Protein AF-A0A379QI22-F1 (afdb_monomer_lite)

Radius of gyration: 21.09 Å; chains: 1; bounding box: 56×37×49 Å

Foldseek 3Di:
DDPVVVVCVVVVVVPPPLPQQDPVNLVVLVVVLVVLVVVLVVLVVVDPVQLVVLCVVCVVDPDSVVSNVVSVVVSVVSVVVSVVSVVVSVVSVVSNVVVD

pLDDT: mean 84.48, std 16.03, range [46.84, 97.56]

Structure (mmCIF, N/CA/C/O backbone):
data_AF-A0A379QI22-F1
#
_entry.id   AF-A0A379QI22-F1
#
loop_
_atom_site.group_PDB
_atom_site.id
_atom_site.type_symbol
_atom_site.label_atom_id
_atom_site.label_alt_id
_atom_site.label_comp_id
_atom_site.label_asym_id
_atom_site.label_entity_id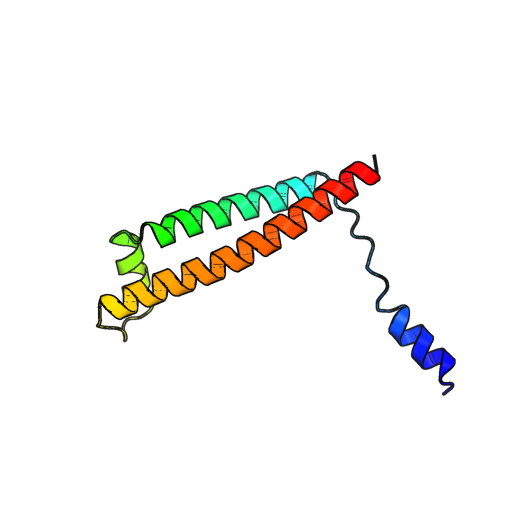
_atom_site.label_seq_id
_atom_site.pdbx_PDB_ins_code
_atom_site.Cartn_x
_atom_site.Cartn_y
_atom_site.Cartn_z
_atom_site.occupancy
_atom_site.B_iso_or_equiv
_atom_site.auth_seq_id
_atom_site.auth_comp_id
_atom_site.auth_asym_id
_atom_site.auth_atom_id
_atom_site.pdbx_PDB_model_num
ATOM 1 N N . MET A 1 1 ? 39.603 -27.849 -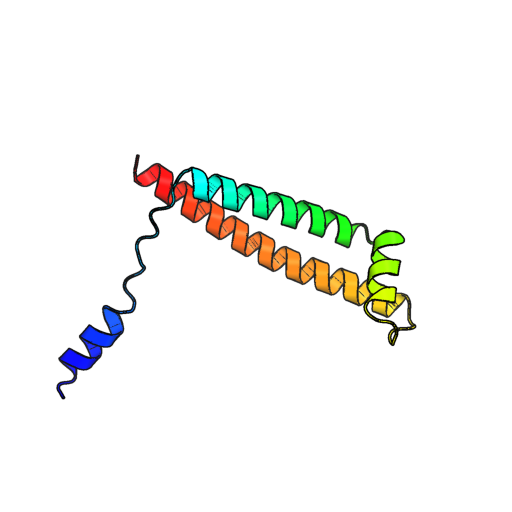4.644 1.00 53.00 1 MET A N 1
ATOM 2 C CA . MET A 1 1 ? 38.610 -26.816 -5.017 1.00 53.00 1 MET A CA 1
ATOM 3 C C . MET A 1 1 ? 39.296 -25.463 -4.843 1.00 53.00 1 MET A C 1
ATOM 5 O O . MET A 1 1 ? 39.642 -25.126 -3.722 1.00 53.00 1 MET A O 1
ATOM 9 N N . ASN A 1 2 ? 39.649 -24.770 -5.932 1.00 59.59 2 ASN A N 1
ATOM 10 C CA . ASN A 1 2 ? 40.493 -23.565 -5.870 1.00 59.59 2 ASN A CA 1
ATOM 11 C C . ASN A 1 2 ? 39.672 -22.323 -5.490 1.00 59.59 2 ASN A C 1
ATOM 13 O O . ASN A 1 2 ? 38.604 -22.104 -6.055 1.00 59.59 2 ASN A O 1
ATOM 17 N N . PHE A 1 3 ? 40.201 -21.482 -4.596 1.00 57.12 3 PHE A N 1
ATOM 18 C CA . PHE A 1 3 ? 39.575 -20.237 -4.112 1.00 57.12 3 PHE A CA 1
ATOM 19 C C . PHE A 1 3 ? 39.120 -19.302 -5.251 1.00 57.12 3 PHE A C 1
ATOM 21 O O . PHE A 1 3 ? 38.068 -18.674 -5.169 1.00 57.12 3 PHE A O 1
ATOM 28 N N . LYS A 1 4 ? 39.849 -19.301 -6.376 1.00 57.09 4 LYS A N 1
ATOM 29 C CA . LYS A 1 4 ? 39.475 -18.576 -7.603 1.00 57.09 4 LYS A CA 1
ATOM 30 C C . LYS A 1 4 ? 38.146 -19.052 -8.207 1.00 57.09 4 LYS A C 1
ATOM 32 O O . LYS A 1 4 ? 37.350 -18.223 -8.634 1.00 57.09 4 LYS A O 1
ATOM 37 N N . ASN A 1 5 ? 37.872 -20.358 -8.184 1.00 59.38 5 ASN A N 1
ATOM 38 C CA . ASN A 1 5 ? 36.613 -20.917 -8.689 1.00 59.38 5 ASN A CA 1
ATOM 39 C C . ASN A 1 5 ? 35.445 -20.643 -7.737 1.00 59.38 5 ASN A C 1
ATOM 41 O O . ASN A 1 5 ? 34.316 -20.521 -8.196 1.00 59.38 5 ASN A O 1
ATOM 45 N N . TRP A 1 6 ? 35.698 -20.525 -6.431 1.00 62.19 6 TRP A N 1
ATOM 46 C CA . TRP A 1 6 ? 34.671 -20.111 -5.473 1.00 62.19 6 TRP A CA 1
ATOM 47 C C . TRP A 1 6 ? 34.311 -18.630 -5.653 1.00 62.19 6 TRP A C 1
ATOM 49 O O . TRP A 1 6 ? 33.133 -18.307 -5.769 1.00 62.19 6 TRP A O 1
ATOM 59 N N . LEU A 1 7 ? 35.303 -17.743 -5.794 1.00 59.94 7 LEU A N 1
ATOM 60 C CA . LEU A 1 7 ? 35.070 -16.313 -6.032 1.00 59.94 7 LEU A CA 1
ATOM 61 C C . LEU A 1 7 ? 34.315 -16.042 -7.340 1.00 59.94 7 LEU A C 1
ATOM 63 O O . LEU A 1 7 ? 33.301 -15.350 -7.315 1.00 59.94 7 LEU A O 1
ATOM 67 N N . LEU A 1 8 ? 34.740 -16.632 -8.462 1.00 58.56 8 LEU A N 1
ATOM 68 C CA . LEU A 1 8 ? 34.047 -16.474 -9.749 1.00 58.56 8 LEU A CA 1
ATOM 69 C C . LEU A 1 8 ? 32.592 -16.955 -9.674 1.00 58.56 8 LEU A C 1
ATOM 71 O O . LEU A 1 8 ? 31.685 -16.252 -10.102 1.00 58.56 8 LEU A O 1
ATOM 75 N N . ASN A 1 9 ? 32.346 -18.114 -9.062 1.00 57.09 9 ASN A N 1
ATOM 76 C CA . ASN A 1 9 ? 31.003 -18.692 -8.993 1.00 57.09 9 ASN A CA 1
ATOM 77 C C . ASN A 1 9 ? 30.071 -17.949 -8.010 1.00 57.09 9 ASN A C 1
ATOM 79 O O . ASN A 1 9 ? 28.850 -18.057 -8.112 1.00 57.09 9 ASN A O 1
ATOM 83 N N . THR A 1 10 ? 30.637 -17.179 -7.076 1.00 57.88 10 THR A N 1
ATOM 84 C CA . THR A 1 10 ? 29.873 -16.362 -6.120 1.00 57.88 10 THR A CA 1
ATOM 85 C C . THR A 1 10 ? 29.565 -14.975 -6.691 1.00 57.88 10 THR A C 1
ATOM 87 O O . THR A 1 10 ? 28.439 -14.507 -6.553 1.00 57.88 10 THR A O 1
ATOM 90 N N . PHE A 1 11 ? 30.514 -14.347 -7.399 1.00 52.38 11 PHE A N 1
ATOM 91 C CA . PHE A 1 11 ? 30.323 -13.013 -7.984 1.00 52.38 11 PHE A CA 1
ATOM 92 C C . PHE A 1 11 ? 29.547 -13.022 -9.309 1.00 52.38 11 PHE A C 1
ATOM 94 O O . PHE A 1 11 ? 28.707 -12.146 -9.508 1.00 52.38 11 PHE A O 1
ATOM 101 N N . ILE A 1 12 ? 29.727 -14.029 -10.175 1.00 51.50 12 ILE A N 1
ATOM 102 C CA . ILE A 1 12 ? 28.965 -14.138 -11.438 1.00 51.50 12 ILE A CA 1
ATOM 103 C C . ILE A 1 12 ? 27.470 -14.389 -11.162 1.00 51.50 12 ILE A C 1
ATOM 105 O O . ILE A 1 12 ? 26.609 -13.941 -11.910 1.00 51.50 12 ILE A O 1
ATOM 109 N N . ARG A 1 13 ? 27.120 -15.019 -10.031 1.00 48.97 13 ARG A N 1
ATOM 110 C CA . ARG A 1 13 ? 25.715 -15.150 -9.593 1.00 48.97 13 ARG A CA 1
ATOM 111 C C . ARG A 1 13 ? 25.094 -13.848 -9.078 1.00 48.97 13 ARG A C 1
ATOM 113 O O . ARG A 1 13 ? 23.885 -13.810 -8.872 1.00 48.97 13 ARG A O 1
ATOM 120 N N . SER A 1 14 ? 25.905 -12.815 -8.858 1.00 46.84 14 SER A N 1
ATOM 121 C CA . SER A 1 14 ? 25.469 -11.481 -8.438 1.00 46.84 14 SER A CA 1
ATOM 122 C C . SER A 1 14 ? 25.589 -10.434 -9.541 1.00 46.84 14 SER A C 1
ATOM 124 O O . SER A 1 14 ? 25.457 -9.247 -9.246 1.00 46.84 14 SER A O 1
ATOM 126 N N . GLU A 1 15 ? 25.828 -10.836 -10.797 1.00 46.88 15 GLU A N 1
ATOM 127 C CA . GLU A 1 15 ? 25.614 -9.910 -11.907 1.00 46.88 15 GLU A CA 1
ATOM 128 C C . GLU A 1 15 ? 24.165 -9.419 -11.807 1.00 46.88 15 GLU A C 1
ATOM 130 O O . GLU A 1 15 ? 23.244 -10.248 -11.795 1.00 46.88 15 GLU A O 1
ATOM 135 N N . PRO A 1 16 ? 23.931 -8.101 -11.647 1.00 46.88 16 PRO A N 1
ATOM 136 C CA . PRO A 1 16 ? 22.581 -7.588 -11.670 1.00 46.88 16 PRO A CA 1
ATOM 137 C C . PRO A 1 16 ? 22.052 -7.976 -13.039 1.00 46.88 16 PRO A C 1
ATOM 139 O O . PRO A 1 16 ? 22.578 -7.517 -14.053 1.00 46.88 16 PRO A O 1
ATOM 142 N N . VAL A 1 17 ? 21.061 -8.870 -13.075 1.00 51.38 17 VAL A N 1
ATOM 143 C CA . VAL A 1 17 ? 20.304 -9.115 -14.298 1.00 51.38 17 VAL A CA 1
ATOM 144 C C . VAL A 1 17 ? 19.910 -7.726 -14.763 1.00 51.38 17 VAL A C 1
ATOM 146 O O . VAL A 1 17 ? 19.172 -7.048 -14.046 1.00 51.38 17 VAL A O 1
ATOM 149 N N . LEU A 1 18 ? 20.488 -7.274 -15.880 1.00 51.56 18 LEU A N 1
ATOM 150 C CA . LEU A 1 18 ? 20.111 -6.031 -16.531 1.00 51.56 18 LEU A CA 1
ATOM 151 C C . LEU A 1 18 ? 18.614 -6.166 -16.765 1.00 51.56 18 LEU A C 1
ATOM 153 O O . LEU A 1 18 ? 18.168 -6.865 -17.674 1.00 51.56 18 LEU A O 1
ATOM 157 N N . GLN A 1 19 ? 17.826 -5.606 -15.850 1.00 58.47 19 GLN A N 1
ATOM 158 C CA . GLN A 1 19 ? 16.391 -5.571 -15.992 1.00 58.47 19 GLN A CA 1
ATOM 159 C C . GLN A 1 19 ? 16.161 -4.551 -17.088 1.00 58.47 19 GLN A C 1
ATOM 161 O O . GLN A 1 19 ? 16.136 -3.344 -16.852 1.00 58.47 19 GLN A O 1
ATOM 166 N N . PHE A 1 20 ? 16.078 -5.058 -18.314 1.00 65.19 20 PHE A N 1
ATOM 167 C CA . PHE A 1 20 ? 15.559 -4.316 -19.441 1.00 65.19 20 PHE A CA 1
ATOM 168 C C . PHE A 1 20 ? 14.095 -4.046 -19.129 1.00 65.19 20 PHE A C 1
ATOM 170 O O . PHE A 1 20 ? 13.215 -4.868 -19.374 1.00 65.19 20 PHE A O 1
ATOM 177 N N . TYR A 1 21 ? 13.855 -2.913 -18.482 1.00 73.81 21 TYR A N 1
ATOM 178 C CA . TYR A 1 21 ? 12.514 -2.412 -18.283 1.00 73.81 21 TYR A CA 1
ATOM 179 C C . TYR A 1 21 ? 11.951 -2.035 -19.646 1.00 73.81 21 TYR A C 1
ATOM 181 O O . TYR A 1 21 ? 12.627 -1.396 -20.452 1.00 73.81 21 TYR A O 1
ATOM 189 N N . THR A 1 22 ? 10.713 -2.435 -19.904 1.00 84.81 22 THR A N 1
ATOM 190 C CA . THR A 1 22 ? 9.949 -1.951 -21.053 1.00 84.81 22 THR A CA 1
ATOM 191 C C . THR A 1 22 ? 9.058 -0.782 -20.635 1.00 84.81 22 THR A C 1
ATOM 193 O O . THR A 1 22 ? 8.755 -0.599 -19.452 1.00 84.81 22 THR A O 1
ATOM 196 N N . ASP A 1 23 ? 8.555 -0.010 -21.601 1.00 87.38 23 ASP A N 1
ATOM 197 C CA . ASP A 1 23 ? 7.524 1.005 -21.334 1.00 87.38 23 ASP A CA 1
ATOM 198 C C . ASP A 1 23 ? 6.279 0.408 -20.652 1.00 87.38 23 ASP A C 1
ATOM 200 O O . ASP A 1 23 ? 5.656 1.042 -19.796 1.00 87.38 23 ASP A O 1
ATOM 204 N N . ALA A 1 24 ? 5.935 -0.841 -20.986 1.00 88.25 24 ALA A N 1
ATOM 205 C CA . ALA A 1 24 ? 4.826 -1.557 -20.367 1.00 88.25 24 ALA A CA 1
ATOM 206 C C . ALA A 1 24 ? 5.089 -1.865 -18.881 1.00 88.25 24 ALA A C 1
ATOM 208 O O . ALA A 1 24 ? 4.159 -1.821 -18.068 1.00 88.25 24 ALA A O 1
ATOM 209 N N . ASP A 1 25 ? 6.340 -2.138 -18.505 1.00 87.44 25 ASP A N 1
ATOM 210 C CA . ASP A 1 25 ? 6.724 -2.358 -17.109 1.00 87.44 25 ASP A CA 1
ATOM 211 C C . ASP A 1 25 ? 6.662 -1.060 -16.306 1.00 87.44 25 ASP A C 1
ATOM 213 O O . ASP A 1 25 ? 6.103 -1.049 -15.207 1.00 87.44 25 ASP A O 1
ATOM 217 N N . VAL A 1 26 ? 7.137 0.051 -16.879 1.00 90.81 26 VAL A N 1
ATOM 218 C CA . VAL A 1 26 ? 7.013 1.388 -16.275 1.00 90.81 26 VAL A CA 1
ATOM 219 C C . VAL A 1 26 ? 5.541 1.729 -16.032 1.00 90.81 26 VAL A C 1
ATOM 221 O O . VAL A 1 26 ? 5.167 2.094 -14.915 1.00 90.81 26 VAL A O 1
ATOM 224 N N . ALA A 1 27 ? 4.674 1.523 -17.029 1.00 91.56 27 ALA A N 1
ATOM 225 C CA . ALA A 1 27 ? 3.238 1.761 -16.892 1.00 91.56 27 ALA A CA 1
ATOM 226 C C . ALA A 1 27 ? 2.596 0.878 -15.804 1.00 91.56 27 ALA A C 1
ATOM 228 O O . ALA A 1 27 ? 1.757 1.343 -15.025 1.00 91.56 27 ALA A O 1
ATOM 229 N N . ARG A 1 28 ? 3.009 -0.391 -15.697 1.00 92.31 28 ARG A N 1
ATOM 230 C CA . ARG A 1 28 ? 2.526 -1.315 -14.658 1.00 92.31 28 ARG A CA 1
ATOM 231 C C . ARG A 1 28 ? 2.964 -0.880 -13.260 1.00 92.31 28 ARG A C 1
ATOM 233 O O . ARG A 1 28 ? 2.156 -0.926 -12.330 1.00 92.31 28 ARG A O 1
ATOM 240 N N . ILE A 1 29 ? 4.219 -0.458 -13.109 1.00 91.25 29 ILE A N 1
ATOM 241 C CA . ILE A 1 29 ? 4.761 0.058 -11.847 1.00 91.25 29 ILE A CA 1
ATOM 242 C C . ILE A 1 29 ? 4.012 1.330 -11.444 1.00 91.25 29 ILE A C 1
ATOM 244 O O . ILE A 1 29 ? 3.550 1.406 -10.307 1.00 91.25 29 ILE A O 1
ATOM 248 N N . GLN A 1 30 ? 3.810 2.269 -12.374 1.00 94.00 30 GLN A N 1
ATOM 249 C CA . GLN A 1 30 ? 3.055 3.500 -12.131 1.00 94.00 30 GLN A CA 1
ATOM 250 C C . GLN A 1 30 ? 1.612 3.213 -11.703 1.00 94.00 30 GLN A C 1
ATOM 252 O O . GLN A 1 30 ? 1.135 3.782 -10.724 1.00 94.00 30 GLN A O 1
ATOM 257 N N . LYS A 1 31 ? 0.914 2.299 -12.389 1.00 96.00 31 LYS A N 1
ATOM 258 C CA . LYS A 1 31 ? -0.456 1.916 -12.018 1.00 96.00 31 LYS A CA 1
ATOM 259 C C . LYS A 1 31 ? -0.515 1.367 -10.593 1.00 96.00 31 LYS A C 1
ATOM 261 O O . LYS A 1 31 ? -1.392 1.754 -9.825 1.00 96.00 31 LYS A O 1
ATOM 266 N N . LYS A 1 32 ? 0.418 0.481 -10.232 1.00 94.94 32 LYS A N 1
ATOM 267 C CA . LYS A 1 32 ? 0.484 -0.093 -8.883 1.00 94.94 32 LYS A CA 1
ATOM 268 C C . LYS A 1 32 ? 0.819 0.966 -7.831 1.00 94.94 32 LYS A C 1
ATOM 270 O O . LYS A 1 32 ? 0.235 0.943 -6.755 1.00 94.94 32 LYS A O 1
ATOM 275 N N . LEU A 1 33 ? 1.721 1.894 -8.148 1.00 95.56 33 LEU A N 1
ATOM 276 C CA . LEU A 1 33 ? 2.052 3.022 -7.281 1.00 95.56 33 LEU A CA 1
ATOM 277 C C . LEU A 1 33 ? 0.816 3.892 -7.010 1.00 95.56 33 LEU A C 1
ATOM 279 O O . LEU A 1 33 ? 0.532 4.178 -5.853 1.00 95.56 33 LEU A O 1
ATOM 283 N N . ASN A 1 34 ? 0.037 4.226 -8.042 1.00 96.94 34 ASN A N 1
ATOM 284 C CA . ASN A 1 34 ? -1.194 5.005 -7.881 1.00 96.94 34 ASN A CA 1
ATOM 285 C C . ASN A 1 34 ? -2.197 4.292 -6.962 1.00 96.94 34 ASN A C 1
ATOM 287 O O . ASN A 1 34 ? -2.689 4.894 -6.019 1.00 96.94 34 ASN A O 1
ATOM 291 N N . GLN A 1 35 ? -2.411 2.986 -7.155 1.00 97.31 35 GLN A N 1
ATOM 292 C CA . GLN A 1 35 ? -3.283 2.193 -6.277 1.00 97.31 35 GLN A CA 1
ATOM 293 C C . GLN A 1 35 ? -2.814 2.197 -4.815 1.00 97.31 35 GLN A C 1
ATOM 295 O O . GLN A 1 35 ? -3.629 2.252 -3.898 1.00 97.31 35 GLN A O 1
ATOM 300 N N . MET A 1 36 ? -1.499 2.133 -4.583 1.00 97.44 36 MET A N 1
ATOM 301 C CA . MET A 1 36 ? -0.938 2.207 -3.233 1.00 97.44 36 MET A CA 1
ATOM 302 C C . MET A 1 36 ? -1.134 3.596 -2.617 1.00 97.44 36 MET A C 1
ATOM 304 O O . MET A 1 36 ? -1.443 3.687 -1.432 1.00 97.44 36 MET A O 1
ATOM 308 N N . ILE A 1 37 ? -0.984 4.664 -3.406 1.00 97.00 37 ILE A N 1
ATOM 309 C CA . ILE A 1 37 ? -1.233 6.043 -2.967 1.00 97.00 37 ILE A CA 1
ATOM 310 C C . ILE A 1 37 ? -2.710 6.235 -2.609 1.00 97.00 37 ILE A C 1
ATOM 312 O O . ILE A 1 37 ? -2.995 6.790 -1.549 1.00 97.00 37 ILE A O 1
ATOM 316 N N . ASP A 1 38 ? -3.634 5.740 -3.432 1.00 97.38 38 ASP A N 1
ATOM 317 C CA . ASP A 1 38 ? -5.075 5.824 -3.173 1.00 97.38 38 ASP A CA 1
ATOM 318 C C . ASP A 1 38 ? -5.445 5.110 -1.862 1.00 97.38 38 ASP A C 1
ATOM 320 O O . ASP A 1 38 ? -6.152 5.664 -1.016 1.00 97.38 38 ASP A O 1
ATOM 324 N N . GLU A 1 39 ? -4.900 3.910 -1.638 1.00 96.75 39 GLU A N 1
ATOM 325 C CA . GLU A 1 39 ? -5.099 3.168 -0.388 1.00 96.75 39 GLU A CA 1
ATOM 326 C C . GLU A 1 39 ? -4.467 3.893 0.810 1.00 96.75 39 GLU A C 1
ATOM 328 O O . GLU A 1 39 ? -5.073 3.980 1.876 1.00 96.75 39 GLU A O 1
ATOM 333 N N . TYR A 1 40 ? -3.280 4.482 0.655 1.00 97.56 40 TYR A N 1
ATOM 334 C CA . TYR A 1 40 ? -2.670 5.290 1.711 1.00 97.56 40 TYR A CA 1
ATOM 335 C C . TYR A 1 40 ? -3.540 6.498 2.077 1.00 97.56 40 TYR A C 1
ATOM 337 O O . TYR A 1 40 ? -3.768 6.760 3.260 1.00 97.56 40 TYR A O 1
ATOM 345 N N . GLN A 1 41 ? -4.065 7.209 1.078 1.00 96.00 41 GLN A N 1
ATOM 346 C CA . GLN A 1 41 ? -4.970 8.337 1.290 1.00 96.00 41 GLN A CA 1
ATOM 347 C C . GLN A 1 41 ? -6.260 7.905 1.992 1.00 96.00 41 GLN A C 1
ATOM 349 O O . GLN A 1 41 ? -6.767 8.619 2.857 1.00 96.00 41 GLN A O 1
ATOM 354 N N . ARG A 1 42 ? -6.785 6.728 1.652 1.00 96.00 42 ARG A N 1
ATOM 355 C CA . ARG A 1 42 ? -7.930 6.134 2.341 1.00 96.00 42 ARG A CA 1
ATOM 356 C C . ARG A 1 42 ? -7.611 5.832 3.808 1.00 96.00 42 ARG A C 1
ATOM 358 O O . ARG A 1 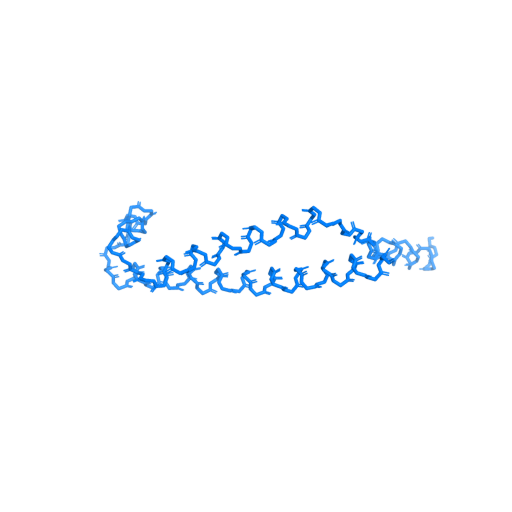42 ? -8.394 6.197 4.681 1.00 96.00 42 ARG A O 1
ATOM 365 N N . LEU A 1 43 ? -6.458 5.225 4.093 1.00 95.56 43 LEU A N 1
ATOM 366 C CA . LEU A 1 43 ? -6.048 4.884 5.458 1.00 95.56 43 LEU A CA 1
ATOM 367 C C . LEU A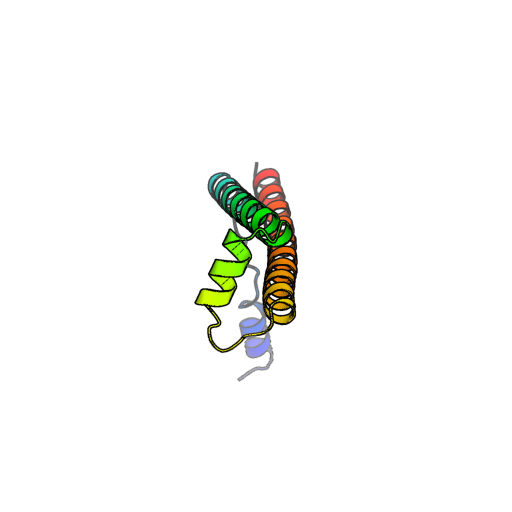 1 43 ? -5.813 6.127 6.327 1.00 95.56 43 LEU A C 1
ATOM 369 O O . LEU A 1 43 ? -6.272 6.158 7.466 1.00 95.56 43 LEU A O 1
ATOM 373 N N . ILE A 1 44 ? -5.151 7.166 5.802 1.00 94.69 44 ILE A N 1
ATOM 374 C CA . ILE A 1 44 ? -4.851 8.377 6.585 1.00 94.69 44 ILE A CA 1
ATOM 375 C C . ILE A 1 44 ? -6.091 9.231 6.872 1.00 94.69 44 ILE A C 1
ATOM 377 O O . ILE A 1 44 ? -6.131 9.911 7.895 1.00 94.69 44 ILE A O 1
ATOM 381 N N . LYS A 1 45 ? -7.124 9.166 6.016 1.00 93.56 45 LYS A N 1
ATOM 382 C CA . LYS A 1 45 ? -8.434 9.764 6.319 1.00 93.56 45 LYS A CA 1
ATOM 383 C C . LYS A 1 45 ? -9.058 9.146 7.567 1.00 93.56 45 LYS A C 1
ATOM 385 O O . LYS A 1 45 ? -9.730 9.850 8.311 1.00 93.56 45 LYS A O 1
ATOM 390 N N . CYS A 1 46 ? -8.775 7.864 7.829 1.00 90.56 46 CYS A N 1
ATOM 391 C CA . CYS A 1 46 ? -9.194 7.170 9.046 1.00 90.56 46 CYS A CA 1
ATOM 392 C C . CYS A 1 46 ? -10.718 7.291 9.284 1.00 90.56 46 CYS A C 1
ATOM 394 O O . CYS A 1 46 ? -11.185 7.466 10.412 1.00 90.56 46 CYS A O 1
ATOM 396 N N . ASP A 1 47 ? -11.495 7.238 8.196 1.00 93.75 47 ASP A N 1
ATOM 397 C CA . ASP A 1 47 ? -12.951 7.366 8.230 1.00 93.75 47 ASP A CA 1
ATOM 398 C C . ASP A 1 47 ? -13.598 6.169 8.941 1.00 93.75 47 ASP A C 1
ATOM 400 O O . ASP A 1 47 ? -13.003 5.097 9.081 1.00 93.75 47 ASP A O 1
ATOM 404 N N . LYS A 1 48 ? -14.870 6.314 9.336 1.00 93.06 48 LYS A N 1
ATOM 405 C CA . LYS A 1 48 ? -15.625 5.253 10.029 1.00 93.06 48 LYS A CA 1
ATOM 406 C C . LYS A 1 48 ? -15.564 3.906 9.303 1.00 93.06 48 LYS A C 1
ATOM 408 O O . LYS A 1 48 ? -15.384 2.890 9.955 1.00 93.06 48 LYS A O 1
ATOM 413 N N . ALA A 1 49 ? -15.652 3.898 7.973 1.00 94.12 49 ALA A N 1
ATOM 414 C CA . ALA A 1 49 ? -15.558 2.668 7.186 1.00 94.12 49 ALA A CA 1
ATOM 415 C C . ALA A 1 49 ? -14.211 1.944 7.379 1.00 94.12 49 ALA A C 1
ATOM 417 O O . ALA A 1 49 ? -14.190 0.732 7.565 1.00 94.12 49 ALA A O 1
ATOM 418 N N . VAL A 1 50 ? -13.099 2.686 7.403 1.00 94.12 50 VAL A N 1
ATOM 419 C CA . VAL A 1 50 ? -11.756 2.126 7.633 1.00 94.12 50 VAL A CA 1
ATOM 420 C C . VAL A 1 50 ? -11.639 1.590 9.059 1.00 94.12 50 VAL A C 1
ATOM 422 O O . VAL A 1 50 ? -11.101 0.510 9.281 1.00 94.12 50 VAL A O 1
ATOM 425 N N . LEU A 1 51 ? -12.183 2.312 10.037 1.00 94.44 51 LEU A N 1
ATOM 426 C CA . LEU A 1 51 ? -12.171 1.875 11.433 1.00 94.44 51 LEU A CA 1
ATOM 427 C C . LEU A 1 51 ? -12.992 0.601 11.652 1.00 94.44 51 LEU A C 1
ATOM 429 O O . LEU A 1 51 ? -12.538 -0.292 12.366 1.00 94.44 51 LEU A O 1
ATOM 433 N N . GLU A 1 52 ? -14.161 0.492 11.021 1.00 94.06 52 GLU A N 1
ATOM 434 C CA . GLU A 1 52 ? -14.993 -0.713 11.084 1.00 94.06 52 GLU A CA 1
ATOM 435 C C . GLU A 1 52 ? -14.334 -1.900 10.374 1.00 94.06 52 GLU A C 1
ATOM 437 O O . GLU A 1 52 ? -14.340 -3.006 10.907 1.00 94.06 52 GLU A O 1
ATOM 442 N N . GLU A 1 53 ? -13.682 -1.696 9.225 1.00 94.69 53 GLU A N 1
ATOM 443 C CA . GLU A 1 53 ? -12.890 -2.750 8.576 1.00 94.69 53 GLU A CA 1
ATOM 444 C C . GLU A 1 53 ? -11.791 -3.286 9.497 1.00 94.69 53 GLU A C 1
ATOM 446 O O . GLU A 1 53 ? -11.641 -4.500 9.649 1.00 94.69 53 GLU A O 1
ATOM 451 N N . PHE A 1 54 ? -11.046 -2.397 10.157 1.00 95.00 54 PHE A N 1
ATOM 452 C CA . PHE A 1 54 ? -9.993 -2.808 11.082 1.00 95.00 54 PHE A CA 1
ATOM 453 C C . PHE A 1 54 ? -10.548 -3.456 12.351 1.00 95.00 54 PHE A C 1
ATOM 455 O O . PHE A 1 54 ? -9.932 -4.394 12.856 1.00 95.00 54 PHE A O 1
ATOM 462 N N . ARG A 1 55 ? -11.707 -3.012 12.846 1.00 94.00 55 ARG A N 1
ATOM 463 C CA . ARG A 1 55 ? -12.410 -3.645 13.971 1.00 94.00 55 ARG A CA 1
ATOM 464 C C . ARG A 1 55 ? -12.872 -5.057 13.608 1.00 94.00 55 ARG A C 1
ATOM 466 O O . ARG A 1 55 ? -12.643 -5.982 14.379 1.00 94.00 55 ARG A O 1
ATOM 473 N N . ASN A 1 56 ? -13.444 -5.238 12.420 1.00 94.69 56 ASN A N 1
ATOM 474 C CA . ASN A 1 56 ? -13.877 -6.544 11.921 1.00 94.69 56 ASN A CA 1
ATOM 475 C C . ASN A 1 56 ? -12.693 -7.492 11.691 1.00 94.69 56 ASN A C 1
ATOM 477 O O . ASN A 1 56 ? -12.793 -8.683 11.976 1.00 94.69 56 ASN A O 1
ATOM 481 N N . ALA A 1 57 ? -11.558 -6.969 11.221 1.00 94.88 57 ALA A N 1
ATOM 482 C CA . ALA A 1 57 ? -10.332 -7.746 11.054 1.00 94.88 57 ALA A CA 1
ATOM 483 C C . ALA A 1 57 ? -9.639 -8.089 12.388 1.00 94.88 57 ALA A C 1
ATOM 485 O O . ALA A 1 57 ? -8.893 -9.063 12.453 1.00 94.88 57 ALA A O 1
ATOM 486 N N . ASN A 1 58 ? -9.875 -7.305 13.447 1.00 92.75 58 ASN A N 1
ATOM 487 C CA . ASN A 1 58 ? -9.235 -7.458 14.756 1.00 92.75 58 ASN A CA 1
ATOM 488 C C . ASN A 1 58 ? -10.285 -7.478 15.884 1.00 92.75 58 ASN A C 1
ATOM 490 O O . ASN A 1 58 ? -10.299 -6.576 16.726 1.00 92.75 58 ASN A O 1
ATOM 494 N N . PRO A 1 59 ? -11.153 -8.506 15.950 1.00 91.75 59 PRO A N 1
ATOM 495 C CA . PRO A 1 59 ? -12.271 -8.542 16.897 1.00 91.75 59 PRO A CA 1
ATOM 496 C C . PRO A 1 59 ? -11.833 -8.582 18.371 1.00 91.75 59 PRO A C 1
ATOM 498 O O . PRO A 1 59 ? -12.612 -8.234 19.255 1.00 91.75 59 PRO A O 1
ATOM 501 N N . SER A 1 60 ? -10.587 -8.978 18.652 1.00 92.38 60 SER A N 1
ATOM 502 C CA . SER A 1 60 ? -9.998 -8.963 19.997 1.00 92.38 60 SER A CA 1
ATOM 503 C C . SER A 1 60 ? -9.625 -7.560 20.490 1.00 92.38 60 SER A C 1
ATOM 505 O O . SER A 1 60 ? -9.433 -7.364 21.690 1.00 92.38 60 SER A O 1
ATOM 507 N N . VAL A 1 61 ? -9.524 -6.576 19.592 1.00 90.19 61 VAL A N 1
ATOM 508 C CA . VAL A 1 61 ? -9.151 -5.201 19.929 1.00 90.19 61 VAL A CA 1
ATOM 509 C C . VAL A 1 61 ? -10.419 -4.391 20.180 1.00 90.19 61 VAL A C 1
ATOM 511 O O . VAL A 1 61 ? -11.111 -3.951 19.264 1.00 90.19 61 VAL A O 1
ATOM 514 N N . THR A 1 62 ? -10.739 -4.181 21.454 1.00 85.06 62 THR A N 1
ATOM 515 C CA . THR A 1 62 ? -11.962 -3.473 21.865 1.00 85.06 62 THR A CA 1
ATOM 516 C C . THR A 1 62 ? -11.781 -1.954 21.913 1.00 85.06 62 THR A C 1
ATOM 518 O O . THR A 1 62 ? -12.743 -1.207 21.697 1.00 85.06 62 THR A O 1
ATOM 521 N N . SER A 1 63 ? -10.548 -1.491 22.148 1.00 94.06 63 SER A N 1
ATOM 522 C CA . SER A 1 63 ? -10.207 -0.074 22.272 1.00 94.06 63 SER A CA 1
ATOM 523 C C . SER A 1 63 ? -10.208 0.633 20.921 1.00 94.06 63 SER A C 1
ATOM 525 O O . SER A 1 63 ? -9.465 0.283 20.004 1.00 94.06 63 SER A O 1
ATOM 527 N N . HIS A 1 64 ? -10.997 1.703 20.826 1.00 90.38 64 HIS A N 1
ATOM 528 C CA . HIS A 1 64 ? -11.024 2.565 19.647 1.00 90.38 64 HIS A CA 1
ATOM 529 C C . HIS A 1 64 ? -9.647 3.174 19.342 1.00 90.38 64 HIS A C 1
ATOM 531 O O . HIS A 1 64 ? -9.263 3.256 18.179 1.00 90.38 64 HIS A O 1
ATOM 537 N N . LEU A 1 65 ? -8.886 3.555 20.374 1.00 94.38 65 LEU A N 1
ATOM 538 C CA . LEU A 1 65 ? -7.550 4.125 20.200 1.00 94.38 65 LEU A CA 1
ATOM 539 C C . LEU A 1 65 ? -6.595 3.114 19.553 1.00 94.38 65 LEU A C 1
ATOM 541 O O . LEU A 1 65 ? -5.932 3.442 18.578 1.00 94.38 65 LEU A O 1
ATOM 545 N N . GLN A 1 66 ? -6.615 1.863 20.018 1.00 94.56 66 GLN A N 1
ATOM 546 C CA . GLN A 1 66 ? -5.774 0.803 19.456 1.00 94.56 66 GLN A CA 1
ATOM 547 C C . GLN A 1 66 ? -6.130 0.493 17.996 1.00 94.56 66 GLN A C 1
ATOM 549 O O . GLN A 1 66 ? -5.236 0.274 17.186 1.00 94.56 66 GLN A O 1
ATOM 554 N N . ILE A 1 67 ? -7.416 0.525 17.625 1.00 95.75 67 ILE A N 1
ATOM 555 C CA . ILE A 1 67 ? -7.825 0.392 16.217 1.00 95.75 67 ILE A CA 1
ATOM 556 C C . ILE A 1 67 ? -7.250 1.536 15.368 1.00 95.75 67 ILE A C 1
ATOM 558 O O . ILE A 1 67 ? -6.714 1.280 14.291 1.00 95.75 67 ILE A O 1
ATOM 562 N N . LYS A 1 68 ? -7.293 2.785 15.853 1.00 95.06 68 LYS A N 1
ATOM 563 C CA . LYS A 1 68 ? -6.672 3.922 15.147 1.00 95.06 68 LYS A CA 1
ATOM 564 C C . LYS A 1 68 ? -5.161 3.752 15.013 1.00 95.06 68 LYS A C 1
ATOM 566 O O . LYS A 1 68 ? -4.619 4.025 13.945 1.00 95.06 68 LYS A O 1
ATOM 571 N N . ASP A 1 69 ? -4.494 3.261 16.051 1.00 95.38 69 ASP A N 1
ATOM 572 C CA . ASP A 1 69 ? -3.053 3.001 16.016 1.00 95.38 69 ASP A CA 1
ATOM 573 C C . ASP A 1 69 ? -2.697 1.925 14.984 1.00 95.38 69 ASP A C 1
ATOM 575 O O . ASP A 1 69 ? -1.723 2.078 14.248 1.00 95.38 69 ASP A O 1
ATOM 579 N N . LEU A 1 70 ? -3.520 0.880 14.846 1.00 95.75 70 LEU A N 1
ATOM 580 C CA . LEU A 1 70 ? -3.353 -0.134 13.801 1.00 95.75 70 LEU A CA 1
ATOM 581 C C . LEU A 1 70 ? -3.513 0.452 12.393 1.00 95.75 70 LEU A C 1
ATOM 583 O O . LEU A 1 70 ? -2.712 0.139 11.507 1.00 95.75 70 LEU A O 1
ATOM 587 N N . VAL A 1 71 ? -4.505 1.323 12.184 1.00 96.44 71 VAL A N 1
ATOM 588 C CA . VAL A 1 71 ? -4.689 2.038 10.908 1.00 96.44 71 VAL A CA 1
ATOM 589 C C . VAL A 1 71 ? -3.461 2.901 10.603 1.00 96.44 71 VAL A C 1
ATOM 591 O O . VAL A 1 71 ? -2.889 2.801 9.516 1.00 96.44 71 VAL A O 1
ATOM 594 N N . ASN A 1 72 ? -2.992 3.683 11.579 1.00 95.62 72 ASN A N 1
ATOM 595 C CA . ASN A 1 72 ? -1.813 4.542 11.443 1.00 95.62 72 ASN A CA 1
ATOM 596 C C . ASN A 1 72 ? -0.538 3.739 11.162 1.00 95.62 72 ASN A C 1
ATOM 598 O O . ASN A 1 72 ? 0.282 4.127 10.324 1.00 95.62 72 ASN A O 1
ATOM 602 N N . PHE A 1 73 ? -0.373 2.596 11.826 1.00 95.94 73 PHE A N 1
ATOM 603 C CA . PHE A 1 73 ? 0.747 1.692 11.599 1.00 95.94 73 PHE A CA 1
ATOM 604 C C . PHE A 1 73 ? 0.718 1.121 10.177 1.00 95.94 73 PHE A C 1
ATOM 606 O O . PHE A 1 73 ? 1.733 1.138 9.473 1.00 95.94 73 PHE A O 1
ATOM 613 N N . ARG A 1 74 ? -0.456 0.677 9.709 1.00 96.19 74 ARG A N 1
ATOM 614 C CA . ARG A 1 74 ? -0.630 0.183 8.338 1.00 96.19 74 ARG A CA 1
ATOM 615 C C . ARG A 1 74 ? -0.335 1.270 7.306 1.00 96.19 74 ARG A C 1
ATOM 617 O O . ARG A 1 74 ? 0.381 0.987 6.345 1.00 96.19 74 ARG A O 1
ATOM 624 N N . ALA A 1 75 ? -0.827 2.489 7.523 1.00 96.75 75 ALA A N 1
ATOM 625 C CA . ALA A 1 75 ? -0.567 3.635 6.655 1.00 96.75 75 ALA A CA 1
ATOM 626 C C . ALA A 1 75 ? 0.931 3.974 6.600 1.00 96.75 75 ALA A C 1
ATOM 628 O O . ALA A 1 75 ? 1.487 4.171 5.521 1.00 96.75 75 ALA A O 1
ATOM 629 N N . SER A 1 76 ? 1.609 3.965 7.750 1.00 96.38 76 SER A 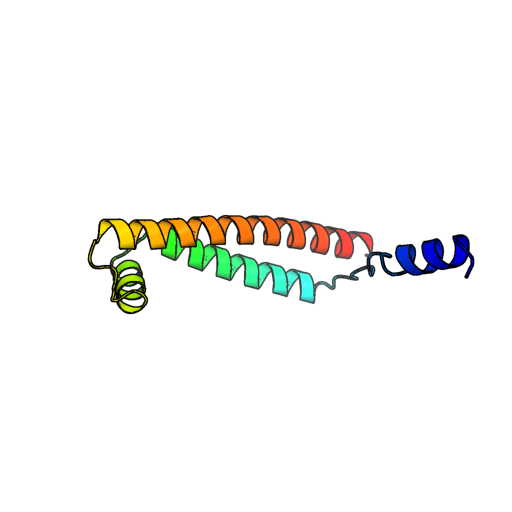N 1
ATOM 630 C CA . SER A 1 76 ? 3.047 4.244 7.844 1.00 96.38 76 SER A CA 1
ATOM 631 C C . SER A 1 76 ? 3.883 3.214 7.085 1.00 96.38 76 SER A C 1
ATOM 633 O O . SER A 1 76 ? 4.792 3.579 6.339 1.00 96.38 76 SER A O 1
ATOM 635 N N . ARG A 1 77 ? 3.548 1.925 7.217 1.00 96.81 77 ARG A N 1
ATOM 636 C CA . ARG A 1 77 ? 4.206 0.857 6.455 1.00 96.81 77 ARG A CA 1
ATOM 637 C C . ARG A 1 77 ? 3.949 0.995 4.955 1.00 96.81 77 ARG A C 1
ATOM 639 O O . ARG A 1 77 ? 4.882 0.896 4.167 1.00 96.81 77 ARG A O 1
ATOM 646 N N . LEU A 1 78 ? 2.708 1.283 4.563 1.00 97.31 78 LEU A N 1
ATOM 647 C CA . LEU A 1 78 ? 2.361 1.492 3.159 1.00 97.31 78 LEU A CA 1
ATOM 648 C C . LEU A 1 78 ? 3.123 2.679 2.554 1.00 97.31 78 LEU A C 1
ATOM 650 O O . LEU A 1 78 ? 3.602 2.580 1.432 1.00 97.31 78 LEU A O 1
ATOM 654 N N . MET A 1 79 ? 3.314 3.767 3.304 1.00 96.44 79 MET A N 1
ATOM 655 C CA . MET A 1 79 ? 4.128 4.906 2.870 1.00 96.44 79 MET A CA 1
ATOM 656 C C . MET A 1 79 ? 5.594 4.519 2.611 1.00 96.44 79 MET A C 1
ATOM 658 O O . MET A 1 79 ? 6.204 5.011 1.662 1.00 96.44 79 MET A O 1
ATOM 662 N N . GLN A 1 80 ? 6.177 3.628 3.418 1.00 95.62 80 GLN A N 1
ATOM 663 C CA . GLN A 1 80 ? 7.525 3.110 3.150 1.00 95.62 80 GLN A CA 1
ATOM 664 C C . GLN A 1 80 ? 7.558 2.296 1.850 1.00 95.62 80 GLN A C 1
ATOM 666 O O . GLN A 1 80 ? 8.438 2.515 1.017 1.00 95.62 80 GLN A O 1
ATOM 671 N N . ASP A 1 81 ? 6.567 1.429 1.637 1.00 95.69 81 ASP A N 1
ATOM 672 C CA . ASP A 1 81 ? 6.456 0.636 0.410 1.00 95.69 81 ASP A CA 1
ATOM 673 C C . ASP A 1 81 ? 6.250 1.528 -0.831 1.00 95.69 81 ASP A C 1
ATOM 675 O O . ASP A 1 81 ? 6.839 1.266 -1.880 1.00 95.69 81 ASP A O 1
ATOM 679 N N . ILE A 1 82 ? 5.462 2.607 -0.714 1.00 95.88 82 ILE A N 1
ATOM 680 C CA . ILE A 1 82 ? 5.278 3.628 -1.760 1.00 95.88 82 ILE A CA 1
ATOM 681 C C . ILE A 1 82 ? 6.625 4.250 -2.128 1.00 95.88 82 ILE A C 1
ATOM 683 O O . ILE A 1 82 ? 6.987 4.239 -3.301 1.00 95.88 82 ILE A O 1
ATOM 687 N N . LYS A 1 83 ? 7.409 4.716 -1.147 1.00 94.75 83 LYS A N 1
ATOM 688 C CA . LYS A 1 83 ? 8.729 5.326 -1.394 1.00 94.75 83 LYS A CA 1
ATOM 689 C C . LYS A 1 83 ? 9.685 4.378 -2.118 1.00 94.75 83 LYS A C 1
ATOM 691 O O . LYS A 1 83 ? 10.377 4.784 -3.050 1.00 94.75 83 LYS A O 1
ATOM 696 N N . LEU A 1 84 ? 9.708 3.104 -1.726 1.00 92.94 84 LEU A N 1
ATOM 697 C CA . LEU A 1 84 ? 10.503 2.087 -2.421 1.00 92.94 84 LEU A CA 1
ATOM 698 C C . LEU A 1 84 ? 10.023 1.897 -3.865 1.00 92.94 84 LEU A C 1
ATOM 700 O O . LEU A 1 84 ? 10.832 1.784 -4.785 1.00 92.94 84 LEU A O 1
ATOM 704 N N . LYS A 1 85 ? 8.706 1.899 -4.083 1.00 92.00 85 LYS A N 1
ATOM 705 C CA . LYS A 1 85 ? 8.112 1.766 -5.415 1.00 92.00 85 LYS A CA 1
ATOM 706 C C . LYS A 1 85 ? 8.386 2.980 -6.308 1.00 92.00 85 LYS A C 1
ATOM 708 O O . LYS A 1 85 ? 8.604 2.804 -7.503 1.00 92.00 85 LYS A O 1
ATOM 713 N N . GLU A 1 86 ? 8.427 4.184 -5.745 1.00 93.44 86 GLU A N 1
ATOM 714 C CA . GLU A 1 86 ? 8.831 5.406 -6.450 1.00 93.44 86 GLU A CA 1
ATOM 715 C C . GLU A 1 86 ? 10.286 5.341 -6.917 1.00 93.44 86 GLU A C 1
ATOM 717 O O . GLU A 1 86 ? 10.585 5.747 -8.040 1.00 93.44 86 GLU A O 1
ATOM 722 N N . ILE A 1 87 ? 11.191 4.810 -6.089 1.00 91.56 87 ILE A N 1
ATOM 723 C CA . ILE A 1 87 ? 12.590 4.582 -6.479 1.00 91.56 87 ILE A CA 1
ATOM 724 C C . ILE A 1 87 ? 12.651 3.589 -7.645 1.00 91.56 87 ILE A C 1
ATOM 726 O O . ILE A 1 87 ? 13.233 3.911 -8.679 1.00 91.56 87 ILE A O 1
ATOM 730 N N . GLN A 1 88 ? 11.955 2.451 -7.539 1.00 89.44 88 GLN A N 1
ATOM 731 C CA . GLN A 1 88 ? 11.883 1.457 -8.621 1.00 89.44 88 GLN A CA 1
ATOM 732 C C . GLN A 1 88 ? 11.346 2.053 -9.926 1.00 89.44 88 GLN A C 1
ATOM 734 O O . GLN A 1 88 ? 11.842 1.748 -11.006 1.00 89.44 88 GLN A O 1
ATOM 739 N N . LEU A 1 89 ? 10.331 2.915 -9.846 1.00 90.94 89 LEU A N 1
ATOM 740 C CA . LEU A 1 89 ? 9.780 3.586 -11.018 1.00 90.94 89 LEU A CA 1
ATOM 741 C C . LEU A 1 89 ? 10.799 4.534 -11.663 1.00 90.94 89 LEU A C 1
ATOM 743 O O . LEU A 1 89 ? 10.903 4.572 -12.891 1.00 90.94 89 LEU A O 1
ATOM 747 N N . LYS A 1 90 ? 11.542 5.300 -10.856 1.00 90.50 90 LYS A N 1
ATOM 748 C CA . LYS A 1 90 ? 12.592 6.206 -11.345 1.00 90.50 90 LYS A CA 1
ATOM 749 C C . LYS A 1 90 ? 13.700 5.430 -12.052 1.00 90.50 90 LYS A C 1
ATOM 751 O O . LYS A 1 90 ? 14.078 5.812 -13.156 1.00 90.50 90 LYS A O 1
ATOM 756 N N . GLU A 1 91 ? 14.157 4.330 -11.459 1.00 87.38 91 GLU A N 1
ATOM 757 C CA . GLU A 1 91 ? 15.153 3.428 -12.053 1.00 87.38 91 GLU A CA 1
ATOM 758 C C . GLU A 1 91 ? 14.650 2.823 -13.369 1.00 87.38 91 GLU A C 1
ATOM 760 O O . GLU A 1 91 ? 15.327 2.916 -14.392 1.00 87.38 91 GLU A O 1
ATOM 765 N N . ALA A 1 92 ? 13.426 2.287 -13.380 1.00 86.81 92 ALA A N 1
ATOM 766 C CA . ALA A 1 92 ? 12.815 1.720 -14.578 1.00 86.81 92 ALA A CA 1
ATOM 767 C C . ALA A 1 92 ? 12.695 2.754 -15.707 1.00 86.81 92 ALA A C 1
ATOM 769 O O . ALA A 1 92 ? 13.048 2.482 -16.854 1.00 86.81 92 ALA A O 1
ATOM 770 N N . THR A 1 93 ? 12.252 3.968 -15.374 1.00 87.88 93 THR A N 1
ATOM 771 C CA . THR A 1 93 ? 12.112 5.069 -16.336 1.00 87.88 93 THR A CA 1
ATOM 772 C C . THR A 1 93 ? 13.466 5.515 -16.887 1.00 87.88 93 THR A C 1
ATOM 774 O O . THR A 1 93 ? 13.573 5.815 -18.076 1.00 87.88 93 THR A O 1
ATOM 777 N N . TYR A 1 94 ? 14.499 5.571 -16.043 1.00 86.56 94 TYR A N 1
ATOM 778 C CA . TYR A 1 94 ? 15.859 5.893 -16.470 1.00 86.56 94 TYR A CA 1
ATOM 779 C C . TYR A 1 94 ? 16.403 4.834 -17.434 1.00 86.56 94 TYR A C 1
ATOM 781 O O . TYR A 1 94 ? 16.862 5.185 -18.518 1.00 86.56 94 TYR A O 1
ATOM 789 N N . ASN A 1 95 ? 16.265 3.550 -17.093 1.00 82.94 95 ASN A N 1
ATOM 790 C CA . ASN A 1 95 ? 16.755 2.443 -17.915 1.00 82.94 95 ASN A CA 1
ATOM 791 C C . ASN A 1 95 ? 16.064 2.387 -19.285 1.00 82.94 95 ASN A C 1
ATOM 793 O O . ASN A 1 95 ? 16.738 2.237 -20.302 1.00 82.94 95 ASN A O 1
ATOM 797 N N . VAL A 1 96 ? 14.741 2.589 -19.344 1.00 84.00 96 VAL A N 1
ATOM 798 C CA . VAL A 1 96 ? 14.012 2.680 -20.623 1.00 84.00 96 VAL A CA 1
ATOM 799 C C . VAL A 1 96 ? 14.543 3.831 -21.478 1.00 84.00 96 VAL A C 1
ATOM 801 O O . VAL A 1 96 ? 14.779 3.650 -22.668 1.00 84.00 96 VAL A O 1
ATOM 804 N N . LYS A 1 97 ? 14.752 5.016 -20.888 1.00 78.88 97 LYS A N 1
ATOM 805 C CA . LYS A 1 97 ? 15.261 6.190 -21.617 1.00 78.88 97 LYS A CA 1
ATOM 806 C C . LYS A 1 97 ? 16.699 6.019 -22.094 1.00 78.88 97 LYS A C 1
ATOM 808 O O . LYS A 1 97 ? 17.008 6.489 -23.175 1.00 78.88 97 LYS A O 1
ATOM 813 N N . ALA A 1 98 ? 17.555 5.375 -21.305 1.00 75.00 98 ALA A N 1
ATOM 814 C CA . ALA A 1 98 ? 18.952 5.133 -21.660 1.00 75.00 98 ALA A CA 1
ATOM 815 C C . ALA A 1 98 ? 19.119 4.090 -22.780 1.00 75.00 98 ALA A C 1
ATOM 817 O O . ALA A 1 98 ? 20.165 4.046 -23.419 1.00 75.00 98 ALA A O 1
ATOM 818 N N . THR A 1 99 ? 18.101 3.254 -23.003 1.00 68.06 99 THR A N 1
ATOM 819 C CA . THR A 1 99 ? 18.096 2.204 -24.037 1.00 68.06 99 THR A CA 1
ATOM 820 C C . THR A 1 99 ? 17.423 2.667 -25.344 1.00 68.06 99 THR A C 1
ATOM 822 O O . THR A 1 99 ? 17.349 1.896 -26.298 1.00 68.06 99 THR A O 1
ATOM 825 N N . ARG A 1 100 ? 16.908 3.903 -25.391 1.00 58.41 100 ARG A N 1
ATOM 826 C CA . ARG A 1 100 ? 16.337 4.549 -26.586 1.00 58.41 100 ARG A CA 1
ATOM 827 C C . ARG A 1 100 ? 17.370 5.437 -27.262 1.00 58.41 100 ARG A C 1
ATOM 829 O O . ARG A 1 100 ? 17.340 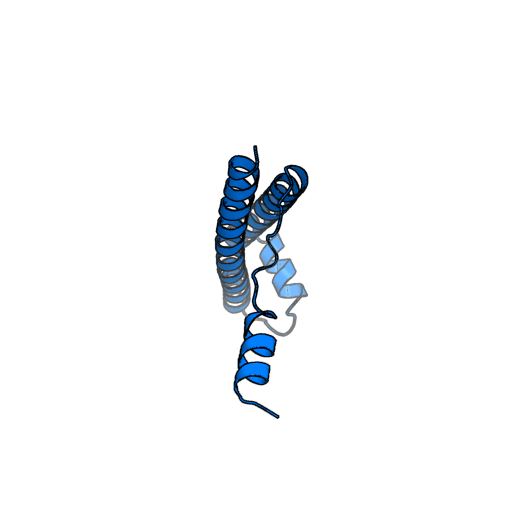5.481 -28.508 1.00 58.41 100 ARG A O 1
#

Organism: Salmonella enterica (NCBI:txid28901)

Sequence (100 aa):
MNFKNWLLNTFIRSEPVLQFYTDADVARIQKKLNQMIDEYQRLIKCDKAVLEEFRNANPSVTSHLQIKDLVNFRASRLMQDIKLKEIQLKEATYNVKATR

Secondary structure (DSSP, 8-state):
--HHHHHHHHHGGGS-------HHHHHHHHHHHHHHHHHHHHHHHT-HHHHHHHHHH-TT---HHHHHHHHHHHHHHHHHHHHHHHHHHHHHHHHHHHT-